Protein AF-A0A497LZ55-F1 (afdb_monomer)

Sequence (153 aa):
MLVTVLPSTNFLDWGFIGFVTLRYYQAMKRSTIDSMQEEDFQRGGSSLKRIKRCDSEDFERLKDLQRSFVSEGLQDPLIKGLTSFLTDCGFSRQDIAYIIAPLIEYEDEKIPLLPLSSIKRRIMKRNMKKREEVLRKVIDRATSLRGGINESS

Solvent-accessible surface area (backbone atoms only — not comparable to full-atom values): 9128 Å² total; per-residue (Å²): 132,88,78,80,78,57,78,64,56,59,56,52,48,52,51,48,50,49,52,54,52,52,49,50,52,48,46,51,51,51,53,52,52,56,68,70,54,71,84,72,75,94,78,86,80,95,73,85,72,71,73,60,78,80,45,75,64,60,54,52,52,49,52,51,30,51,50,40,24,39,78,74,60,46,51,67,65,31,53,53,48,51,52,51,52,44,48,60,59,67,53,52,75,66,57,49,51,63,27,47,39,52,61,72,75,56,78,74,78,81,78,65,96,83,56,56,70,68,55,48,52,50,50,52,54,50,38,32,54,50,43,52,50,33,53,48,51,25,52,50,46,58,53,53,69,54,64,73,71,75,79,79,125

Secondary structure (DSSP, 8-state):
------THHHHHHHHHHHHHHHHHHHHHHHHHHHHHHTTS---------------HHHHHHHHHHHHHHHHH--HHHHHHHHHHHHHHTT--HHHHHHHHHHHHT--PPPPPSS--HHHHHHHHHHHHHHHHHHHHHHHHHHHHHHHTTSS--

Structure (mmCIF, N/CA/C/O backbone):
data_AF-A0A497LZ55-F1
#
_entry.id   AF-A0A497LZ55-F1
#
loop_
_atom_site.group_PDB
_atom_site.id
_atom_site.type_symbol
_atom_site.label_atom_id
_atom_site.label_alt_id
_atom_site.label_comp_id
_atom_site.label_asym_id
_atom_site.label_entity_id
_atom_site.label_seq_id
_atom_site.pdbx_PDB_ins_code
_atom_site.Cartn_x
_atom_site.Cartn_y
_atom_site.Cartn_z
_atom_site.occupancy
_atom_site.B_iso_or_equiv
_atom_site.auth_seq_id
_atom_site.auth_comp_id
_atom_site.auth_asym_id
_atom_site.auth_atom_id
_atom_site.pdbx_PDB_model_num
ATOM 1 N N . MET A 1 1 ? -20.809 18.233 8.448 1.00 34.59 1 MET A N 1
ATOM 2 C CA . MET A 1 1 ? -20.010 17.149 9.060 1.00 34.59 1 MET A CA 1
ATOM 3 C C . MET A 1 1 ? -18.550 17.455 8.739 1.00 34.59 1 MET A C 1
ATOM 5 O O . MET A 1 1 ? -18.152 17.296 7.596 1.00 34.59 1 MET A O 1
ATOM 9 N N . LEU A 1 2 ? -17.803 18.055 9.670 1.00 34.50 2 LEU A N 1
ATOM 10 C CA . LEU A 1 2 ? -16.420 18.482 9.421 1.00 34.50 2 LEU A CA 1
ATOM 11 C C . LEU A 1 2 ? -15.510 17.253 9.469 1.00 34.50 2 LEU A C 1
ATOM 13 O O . LEU A 1 2 ? -15.253 16.709 10.541 1.00 34.50 2 LEU A O 1
ATOM 17 N N . VAL A 1 3 ? -15.063 16.793 8.300 1.00 40.47 3 VAL A N 1
ATOM 18 C CA . VAL A 1 3 ? -13.989 15.805 8.190 1.00 40.47 3 VAL A CA 1
ATOM 19 C C . VAL A 1 3 ? -12.726 16.494 8.693 1.00 40.47 3 VAL A C 1
ATOM 21 O O . VAL A 1 3 ? -12.133 17.308 7.991 1.00 40.47 3 VAL A O 1
ATOM 24 N N . THR A 1 4 ? -12.338 16.233 9.939 1.00 41.28 4 THR A N 1
ATOM 25 C CA . THR A 1 4 ? -11.032 16.651 10.449 1.00 41.28 4 THR A CA 1
ATOM 26 C C . THR A 1 4 ? -9.981 15.845 9.699 1.00 41.28 4 THR A C 1
ATOM 28 O O . THR A 1 4 ? -9.699 14.699 10.055 1.00 41.28 4 THR A O 1
ATOM 31 N N . VAL A 1 5 ? -9.462 16.420 8.620 1.00 42.84 5 VAL A N 1
ATOM 32 C CA . VAL A 1 5 ? -8.323 15.882 7.885 1.00 42.84 5 VAL A CA 1
ATOM 33 C C . VAL A 1 5 ? -7.132 15.946 8.846 1.00 42.84 5 VAL A C 1
ATOM 35 O O . VAL A 1 5 ? -6.698 17.027 9.241 1.00 42.84 5 VAL A O 1
ATOM 38 N N . LEU A 1 6 ? -6.695 14.789 9.348 1.00 42.91 6 LEU A N 1
ATOM 39 C CA . LEU A 1 6 ? -5.537 14.700 10.236 1.00 42.91 6 LEU A CA 1
ATOM 40 C C . LEU A 1 6 ? -4.294 15.203 9.480 1.00 42.91 6 LEU A C 1
ATOM 42 O O . LEU A 1 6 ? -4.114 14.839 8.324 1.00 42.91 6 LEU A O 1
ATOM 46 N N . PRO A 1 7 ? -3.391 15.967 10.118 1.00 47.88 7 PRO A N 1
ATOM 47 C CA . PRO A 1 7 ? -2.212 16.543 9.462 1.00 47.88 7 PRO A CA 1
ATOM 48 C C . PRO A 1 7 ? -1.248 15.500 8.857 1.00 47.88 7 PRO A C 1
ATOM 50 O O . PRO A 1 7 ? -0.392 15.862 8.053 1.00 47.88 7 PRO A O 1
ATOM 53 N N . SER A 1 8 ? -1.394 14.212 9.198 1.00 50.19 8 SER A N 1
ATOM 54 C CA . SER A 1 8 ? -0.619 13.103 8.627 1.00 50.19 8 SER A CA 1
ATOM 55 C C . SER A 1 8 ? -0.994 12.747 7.187 1.00 50.19 8 SER A C 1
ATOM 57 O O . SER A 1 8 ? -0.133 12.224 6.478 1.00 50.19 8 SER A O 1
ATOM 59 N N . THR A 1 9 ? -2.215 13.056 6.728 1.00 51.56 9 THR A N 1
ATOM 60 C CA . THR A 1 9 ? -2.623 12.794 5.336 1.00 51.56 9 THR A CA 1
ATOM 61 C C . THR A 1 9 ? -1.793 13.624 4.369 1.00 51.56 9 THR A C 1
ATOM 63 O O . THR A 1 9 ? -1.324 13.097 3.373 1.00 51.56 9 THR A O 1
ATOM 66 N N . ASN A 1 10 ? -1.495 14.880 4.720 1.00 54.94 10 ASN A N 1
ATOM 67 C CA . ASN A 1 10 ? -0.692 15.759 3.875 1.00 54.94 10 ASN A CA 1
ATOM 68 C C . ASN A 1 10 ? 0.717 15.189 3.654 1.00 54.94 10 ASN A C 1
ATOM 70 O O . ASN A 1 10 ? 1.205 15.184 2.534 1.00 54.94 10 ASN A O 1
ATOM 74 N N . PHE A 1 11 ? 1.381 14.673 4.693 1.00 52.28 11 PHE A N 1
ATOM 75 C CA . PHE A 1 11 ? 2.763 14.190 4.563 1.00 52.28 11 PHE A CA 1
ATOM 76 C C . PHE A 1 11 ? 2.866 12.879 3.769 1.00 52.28 11 PHE A C 1
ATOM 78 O O . PHE A 1 11 ? 3.798 12.699 2.987 1.00 52.28 11 PHE A O 1
ATOM 85 N N . LEU A 1 12 ? 1.902 11.970 3.954 1.00 55.56 12 LEU A N 1
ATOM 86 C CA . LEU A 1 12 ? 1.801 10.744 3.158 1.00 55.56 12 LEU A CA 1
ATOM 87 C C . LEU A 1 12 ? 1.415 11.039 1.711 1.00 55.56 12 LEU A C 1
ATOM 89 O O . LEU A 1 12 ? 2.007 10.446 0.815 1.00 55.56 12 LEU A O 1
ATOM 93 N N . ASP A 1 13 ? 0.505 11.985 1.486 1.00 56.72 13 ASP A N 1
ATOM 94 C CA . ASP A 1 13 ? 0.143 12.431 0.144 1.00 56.72 13 ASP A CA 1
ATOM 95 C C . ASP A 1 13 ? 1.356 13.028 -0.563 1.00 56.72 13 ASP A C 1
ATOM 97 O O . ASP A 1 13 ? 1.679 12.584 -1.65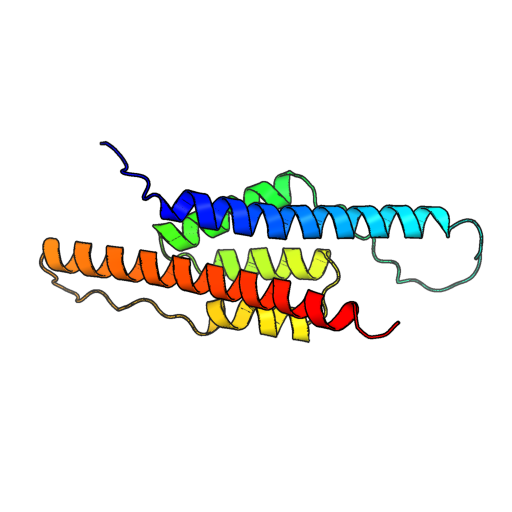4 1.00 56.72 13 ASP A O 1
ATOM 101 N N . TRP A 1 14 ? 2.112 13.941 0.054 1.00 52.03 14 TRP A N 1
ATOM 102 C CA . TRP A 1 14 ? 3.302 14.518 -0.585 1.00 52.03 14 TRP A CA 1
ATOM 103 C C . TRP A 1 14 ? 4.422 13.495 -0.817 1.00 52.03 14 TRP A C 1
ATOM 105 O O . TRP A 1 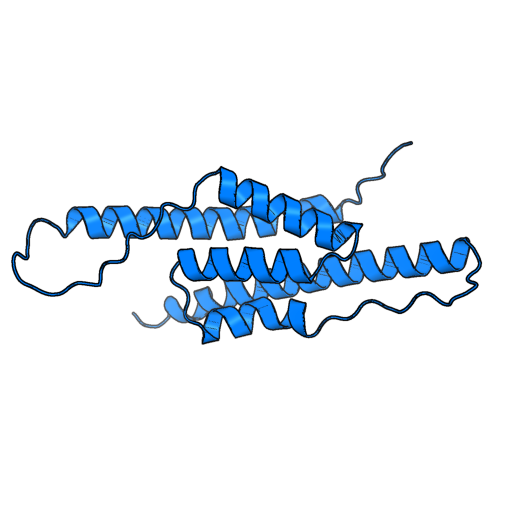14 ? 5.074 13.540 -1.859 1.00 52.03 14 TRP A O 1
ATOM 115 N N . GLY A 1 15 ? 4.638 12.554 0.108 1.00 63.03 15 GLY A N 1
ATOM 116 C CA . GLY A 1 15 ? 5.630 11.486 -0.057 1.00 63.03 15 GLY A CA 1
ATOM 117 C C . GLY A 1 15 ? 5.258 10.503 -1.168 1.00 63.03 15 GLY A C 1
ATOM 118 O O . GLY A 1 15 ? 6.100 10.145 -1.992 1.00 63.03 15 GLY A O 1
ATOM 119 N N . PHE A 1 16 ? 3.985 10.114 -1.237 1.00 65.81 16 PHE A N 1
ATOM 120 C CA . PHE A 1 16 ? 3.472 9.244 -2.288 1.00 65.81 16 PHE A CA 1
ATOM 121 C C . PHE A 1 16 ? 3.435 9.960 -3.639 1.00 65.81 16 PHE A C 1
ATOM 123 O O . PHE A 1 16 ? 3.956 9.438 -4.618 1.00 65.81 16 PHE A O 1
ATOM 130 N N . ILE A 1 17 ? 2.918 11.190 -3.686 1.00 66.44 17 ILE A N 1
ATOM 131 C CA . ILE A 1 17 ? 2.939 12.049 -4.874 1.00 66.44 17 ILE A CA 1
ATOM 132 C C . ILE A 1 17 ? 4.375 12.219 -5.359 1.00 66.44 17 ILE A C 1
ATOM 134 O O . ILE A 1 17 ? 4.625 12.037 -6.544 1.00 66.44 17 ILE A O 1
ATOM 138 N N . GLY A 1 18 ? 5.330 12.501 -4.471 1.00 68.06 18 GLY A N 1
ATOM 139 C CA . GLY A 1 18 ? 6.744 12.613 -4.824 1.00 68.06 18 GLY A CA 1
ATOM 140 C C . GLY A 1 18 ? 7.298 11.312 -5.402 1.00 68.06 18 GLY A C 1
ATOM 141 O O . GLY A 1 18 ? 7.935 11.333 -6.453 1.00 68.06 18 GLY A O 1
ATOM 142 N N . PHE A 1 19 ? 7.006 10.173 -4.770 1.00 69.00 19 PHE A N 1
ATOM 143 C CA . PHE A 1 19 ? 7.423 8.859 -5.256 1.00 69.00 19 PHE A CA 1
ATOM 144 C C . PHE A 1 19 ? 6.850 8.548 -6.646 1.00 69.00 19 PHE A C 1
ATOM 146 O O . PHE A 1 19 ? 7.600 8.228 -7.571 1.00 69.00 19 PHE A O 1
ATOM 153 N N . VAL A 1 20 ? 5.534 8.672 -6.811 1.00 66.94 20 VAL A N 1
ATOM 154 C CA . VAL A 1 20 ? 4.847 8.327 -8.057 1.00 66.94 20 VAL A CA 1
ATOM 155 C C . VAL A 1 20 ? 5.213 9.327 -9.164 1.00 66.94 20 VAL A C 1
ATOM 157 O O . VAL A 1 20 ? 5.513 8.904 -10.276 1.00 66.94 20 VAL A O 1
ATOM 160 N N . THR A 1 21 ? 5.324 10.627 -8.864 1.00 64.81 21 THR A N 1
ATOM 161 C CA . THR A 1 21 ? 5.759 11.660 -9.830 1.00 64.81 21 THR A CA 1
ATOM 162 C C . THR A 1 21 ? 7.213 11.452 -10.257 1.00 64.81 21 THR A C 1
ATOM 164 O O . THR A 1 21 ? 7.548 11.593 -11.431 1.00 64.81 21 THR A O 1
ATOM 167 N N . LEU A 1 22 ? 8.099 11.064 -9.335 1.00 68.06 22 LEU A N 1
ATOM 168 C CA . LEU A 1 22 ? 9.492 10.753 -9.660 1.00 68.06 22 LEU A CA 1
ATOM 169 C C . LEU A 1 22 ? 9.595 9.509 -10.549 1.00 68.06 22 LEU A C 1
ATOM 171 O O . LEU A 1 22 ? 10.388 9.491 -11.493 1.00 68.06 22 LEU A O 1
ATOM 175 N N . ARG A 1 23 ? 8.796 8.471 -10.273 1.00 67.06 23 ARG A N 1
ATOM 176 C CA . ARG A 1 23 ? 8.737 7.265 -11.111 1.00 67.06 23 ARG A CA 1
ATOM 177 C C . ARG A 1 23 ? 8.157 7.548 -12.489 1.00 67.06 23 ARG A C 1
ATOM 179 O O . ARG A 1 23 ? 8.745 7.113 -13.475 1.00 67.06 23 ARG A O 1
ATOM 186 N N . TYR A 1 24 ? 7.114 8.364 -12.555 1.00 62.47 24 TYR A N 1
ATOM 187 C CA . TYR A 1 24 ? 6.570 8.896 -13.799 1.00 62.47 24 TYR A CA 1
ATOM 188 C C . TYR A 1 24 ? 7.644 9.635 -14.612 1.00 62.47 24 TYR A C 1
ATOM 190 O O . TYR A 1 24 ? 7.868 9.322 -15.781 1.00 62.47 24 TYR A O 1
ATOM 198 N N . TYR A 1 25 ? 8.384 10.555 -13.984 1.00 59.97 25 TYR A N 1
ATOM 199 C CA . TYR A 1 25 ? 9.437 11.323 -14.654 1.00 59.97 25 TYR A CA 1
ATOM 200 C C . TYR A 1 25 ? 10.580 10.431 -15.165 1.00 59.97 25 TYR A C 1
ATOM 202 O O . TYR A 1 25 ? 11.128 10.680 -16.235 1.00 59.97 25 TYR A O 1
ATOM 210 N N . GLN A 1 26 ? 10.929 9.359 -14.446 1.00 62.53 26 GLN A N 1
ATOM 211 C CA . GLN A 1 26 ? 11.934 8.387 -14.894 1.00 62.53 26 GLN A CA 1
ATOM 212 C C . GLN A 1 26 ? 11.443 7.504 -16.044 1.00 62.53 26 GLN A C 1
ATOM 214 O O . GLN A 1 26 ? 12.204 7.281 -16.984 1.00 62.53 26 GLN A O 1
ATOM 219 N N . ALA A 1 27 ? 10.198 7.024 -15.989 1.00 58.34 27 ALA A N 1
ATOM 220 C CA . ALA A 1 27 ? 9.586 6.280 -17.088 1.00 58.34 27 ALA A CA 1
ATOM 221 C C . ALA A 1 27 ? 9.545 7.142 -18.360 1.00 58.34 27 ALA A C 1
ATOM 223 O O . ALA A 1 27 ? 9.918 6.689 -19.441 1.00 58.34 27 ALA A O 1
ATOM 224 N N . MET A 1 28 ? 9.206 8.425 -18.206 1.00 54.62 28 MET A N 1
ATOM 225 C CA . MET A 1 28 ? 9.206 9.389 -19.299 1.00 54.62 28 MET A CA 1
ATOM 226 C C . MET A 1 28 ? 10.626 9.688 -19.809 1.00 54.62 28 MET A C 1
ATOM 228 O O . MET A 1 28 ? 10.858 9.607 -21.011 1.00 54.62 28 MET A O 1
ATOM 232 N N . LYS A 1 29 ? 11.607 9.940 -18.930 1.00 54.94 29 LYS A N 1
ATOM 233 C CA . LYS A 1 29 ? 13.001 10.207 -19.332 1.00 54.94 29 LYS A CA 1
ATOM 234 C C . LYS A 1 29 ? 13.649 9.009 -20.038 1.00 54.94 29 LYS A C 1
ATOM 236 O O . LYS A 1 29 ? 14.358 9.215 -21.015 1.00 54.94 29 LYS A O 1
ATOM 241 N N . ARG A 1 30 ? 13.386 7.772 -19.591 1.00 49.75 30 ARG A N 1
ATOM 242 C CA . ARG A 1 30 ? 13.834 6.551 -20.289 1.00 49.75 30 ARG A CA 1
ATOM 243 C C . ARG A 1 30 ? 13.194 6.424 -21.671 1.00 49.75 30 ARG A C 1
ATOM 245 O O . ARG A 1 30 ? 13.912 6.157 -22.621 1.00 49.75 30 ARG A O 1
ATOM 252 N N . SER A 1 31 ? 11.901 6.739 -21.807 1.00 45.62 31 SER A N 1
ATOM 253 C CA . SER A 1 31 ? 11.237 6.742 -23.120 1.00 45.62 31 SER A CA 1
ATOM 254 C C . SER A 1 31 ? 11.823 7.767 -24.101 1.00 45.62 31 SER A C 1
ATOM 256 O O . SER A 1 31 ? 11.902 7.491 -25.292 1.00 45.62 31 SER A O 1
ATOM 258 N N . THR A 1 32 ? 12.277 8.929 -23.612 1.00 43.62 32 THR A N 1
ATOM 259 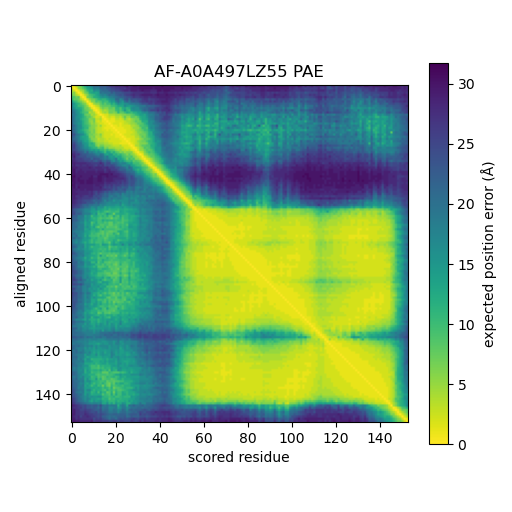C CA . THR A 1 32 ? 12.908 9.954 -24.457 1.00 43.62 32 THR A CA 1
ATOM 260 C C . THR A 1 32 ? 14.337 9.573 -24.855 1.00 43.62 32 THR A C 1
ATOM 262 O O . THR A 1 32 ? 14.747 9.840 -25.981 1.00 43.62 32 THR A O 1
ATOM 265 N N . ILE A 1 33 ? 15.094 8.941 -23.951 1.00 46.03 33 ILE A N 1
ATOM 266 C CA . ILE A 1 33 ? 16.462 8.476 -24.228 1.00 46.03 33 ILE A CA 1
ATOM 267 C C . ILE A 1 33 ? 16.450 7.320 -25.237 1.00 46.03 33 ILE A C 1
ATOM 269 O O . ILE A 1 33 ? 17.237 7.355 -26.178 1.00 46.03 33 ILE A O 1
ATOM 273 N N . ASP A 1 34 ? 15.515 6.373 -25.115 1.00 44.75 34 ASP A N 1
ATOM 274 C CA . ASP A 1 34 ? 15.356 5.293 -26.101 1.00 44.75 34 ASP A CA 1
ATOM 275 C C . ASP A 1 34 ? 14.943 5.847 -27.478 1.00 44.75 34 ASP A C 1
ATOM 277 O O . ASP A 1 34 ? 15.495 5.434 -28.493 1.00 44.75 34 ASP A O 1
ATOM 281 N N . SER A 1 35 ? 14.081 6.875 -27.528 1.00 43.94 35 SER A N 1
ATOM 282 C CA . SER A 1 35 ? 13.702 7.530 -28.796 1.00 43.94 35 SER A CA 1
ATOM 283 C C . SER A 1 35 ? 14.819 8.353 -29.456 1.00 43.94 35 SER A C 1
ATOM 285 O O . SER A 1 35 ? 14.679 8.750 -30.608 1.00 43.94 35 SER A O 1
ATOM 287 N N . MET A 1 36 ? 15.916 8.634 -28.741 1.00 39.38 36 MET A N 1
ATOM 288 C CA . MET A 1 36 ? 17.108 9.293 -29.296 1.00 39.38 36 MET A CA 1
ATOM 289 C C . MET A 1 36 ? 18.199 8.297 -29.719 1.00 39.38 36 MET A C 1
ATOM 291 O O . MET A 1 36 ? 19.111 8.690 -30.440 1.00 39.38 36 MET A O 1
ATOM 295 N N . GLN A 1 37 ? 18.118 7.027 -29.307 1.00 40.59 37 GLN A N 1
ATOM 296 C CA . GLN A 1 37 ? 19.010 5.959 -29.783 1.00 40.59 37 GLN A CA 1
ATOM 297 C C . GLN A 1 37 ? 18.481 5.229 -31.030 1.00 40.59 37 GLN A C 1
ATOM 299 O O . GLN A 1 37 ? 19.193 4.417 -31.612 1.00 40.59 37 GLN A O 1
ATOM 304 N N . GLU A 1 38 ? 17.267 5.544 -31.482 1.00 42.03 38 GLU A N 1
ATOM 305 C CA . GLU A 1 38 ? 16.589 4.884 -32.605 1.00 42.03 38 GLU A CA 1
ATOM 306 C C . GLU A 1 38 ? 16.974 5.423 -34.004 1.00 42.03 38 GLU A C 1
ATOM 308 O O . GLU A 1 38 ? 16.178 5.344 -34.937 1.00 42.03 38 GLU A O 1
ATOM 313 N N . GLU A 1 39 ? 18.204 5.926 -34.189 1.00 44.59 39 GLU A N 1
ATOM 314 C CA . GLU A 1 39 ? 18.797 6.072 -35.536 1.00 44.59 39 GLU A CA 1
ATOM 315 C C . GLU A 1 39 ? 19.760 4.932 -35.910 1.00 44.59 39 GLU A C 1
ATOM 317 O O . GLU A 1 39 ? 20.013 4.721 -37.094 1.00 44.59 39 GLU A O 1
ATOM 322 N N . ASP A 1 40 ? 20.187 4.098 -34.959 1.00 39.72 40 ASP A N 1
ATOM 323 C CA . ASP A 1 40 ? 21.034 2.938 -35.237 1.00 39.72 40 ASP A CA 1
ATOM 324 C C . ASP A 1 40 ? 20.350 1.658 -34.752 1.00 39.72 40 ASP A C 1
ATOM 326 O O . ASP A 1 40 ? 20.406 1.329 -33.574 1.00 39.72 40 ASP A O 1
ATOM 330 N N . PHE A 1 41 ? 19.678 0.956 -35.669 1.00 38.38 41 PHE A N 1
ATOM 331 C CA . PHE A 1 41 ? 19.627 -0.512 -35.820 1.00 38.38 41 PHE A CA 1
ATOM 332 C C . PHE A 1 41 ? 18.340 -0.938 -36.546 1.00 38.38 41 PHE A C 1
ATOM 334 O O . PHE A 1 41 ? 17.350 -1.387 -35.966 1.00 38.38 41 PHE A O 1
ATOM 341 N N . GLN A 1 42 ? 18.395 -0.931 -37.880 1.00 47.47 42 GLN A N 1
ATOM 342 C CA . GLN A 1 42 ? 17.691 -1.972 -38.620 1.00 47.47 42 GLN A CA 1
ATOM 343 C C . GLN A 1 42 ? 18.319 -3.318 -38.242 1.00 47.47 42 GLN A C 1
ATOM 345 O O . GLN A 1 42 ? 19.512 -3.501 -38.480 1.00 47.47 42 GLN A O 1
ATOM 350 N N . ARG A 1 43 ? 17.512 -4.247 -37.699 1.00 40.62 43 ARG A N 1
ATOM 351 C CA . ARG A 1 43 ? 17.468 -5.696 -38.019 1.00 40.62 43 ARG A CA 1
ATOM 352 C C . ARG A 1 43 ? 17.054 -6.541 -36.806 1.00 40.62 43 ARG A C 1
ATOM 354 O O . ARG A 1 43 ? 17.880 -6.935 -35.998 1.00 40.62 43 ARG A O 1
ATOM 361 N N . GLY A 1 44 ? 15.784 -6.949 -36.813 1.00 34.06 44 GLY A N 1
ATOM 362 C CA . GLY A 1 44 ? 15.336 -8.224 -36.246 1.00 34.06 44 GLY A CA 1
ATOM 363 C C . GLY A 1 44 ? 14.941 -8.229 -34.767 1.00 34.06 44 GLY A C 1
ATOM 364 O O . GLY A 1 44 ? 15.716 -7.872 -33.894 1.00 34.06 44 GLY A O 1
ATOM 365 N N . GLY A 1 45 ? 13.753 -8.776 -34.496 1.00 32.44 45 GLY A N 1
ATOM 366 C CA . GLY A 1 45 ? 13.433 -9.363 -33.193 1.00 32.44 45 GLY A CA 1
ATOM 367 C C . GLY A 1 45 ? 12.530 -8.517 -32.302 1.00 32.44 45 GLY A C 1
ATOM 368 O O . GLY A 1 45 ? 12.974 -7.778 -31.437 1.00 32.44 45 GLY A O 1
ATOM 369 N N . SER A 1 46 ? 11.229 -8.711 -32.482 1.00 51.06 46 SER A N 1
ATOM 370 C CA . SER A 1 46 ? 10.159 -8.461 -31.514 1.00 51.06 46 SER A CA 1
ATOM 371 C C . SER A 1 46 ? 10.577 -8.583 -30.035 1.00 51.06 46 SER A C 1
ATOM 373 O O . SER A 1 46 ? 10.736 -9.706 -29.569 1.00 51.06 46 SER A O 1
ATOM 375 N N . SER A 1 47 ? 10.674 -7.471 -29.289 1.00 41.06 47 SER A N 1
ATOM 376 C CA . SER A 1 47 ? 10.214 -7.369 -27.881 1.00 41.06 47 SER A CA 1
ATOM 377 C C . SER A 1 47 ? 10.387 -5.978 -27.230 1.00 41.06 47 SER A C 1
ATOM 379 O O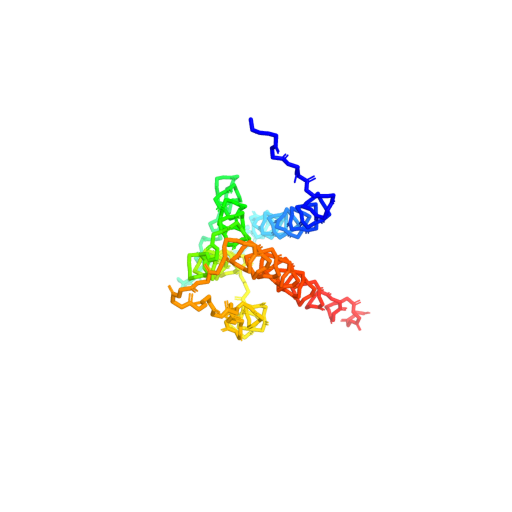 . SER A 1 47 ? 10.383 -5.881 -26.001 1.00 41.06 47 SER A O 1
ATOM 381 N N . LEU A 1 48 ? 10.474 -4.875 -27.979 1.00 41.09 48 LEU A N 1
ATOM 382 C CA . LEU A 1 48 ? 10.297 -3.543 -27.384 1.00 41.09 48 LEU A CA 1
ATOM 383 C C . LEU A 1 48 ? 8.798 -3.283 -27.214 1.00 41.09 48 LEU A C 1
ATOM 385 O O . LEU A 1 48 ? 8.147 -2.580 -27.986 1.00 41.09 48 LEU A O 1
ATOM 389 N N . LYS A 1 49 ? 8.214 -3.942 -26.206 1.00 42.56 49 LYS A N 1
ATOM 390 C CA . LYS A 1 49 ? 6.913 -3.557 -25.664 1.00 42.56 49 LYS A CA 1
ATOM 391 C C . LYS A 1 49 ? 7.034 -2.092 -25.272 1.00 42.56 49 LYS A C 1
ATOM 393 O O . LYS A 1 49 ? 7.639 -1.792 -24.250 1.00 42.56 49 LYS A O 1
ATOM 398 N N . ARG A 1 50 ? 6.464 -1.226 -26.118 1.00 42.19 50 ARG A N 1
ATOM 399 C CA . ARG A 1 50 ? 5.929 0.103 -25.803 1.00 42.19 50 ARG A CA 1
ATOM 400 C C . ARG A 1 50 ? 5.919 0.299 -24.289 1.00 42.19 50 ARG A C 1
ATOM 402 O O . ARG A 1 50 ? 5.033 -0.240 -23.624 1.00 42.19 50 ARG A O 1
ATOM 409 N N . ILE A 1 51 ? 6.896 1.037 -23.764 1.00 46.41 51 ILE A N 1
ATOM 410 C CA . ILE A 1 51 ? 6.773 1.654 -22.447 1.00 46.41 51 ILE A CA 1
ATOM 411 C C . ILE A 1 51 ? 5.533 2.527 -22.592 1.00 46.41 51 ILE A C 1
ATOM 413 O O . ILE A 1 51 ? 5.556 3.569 -23.250 1.00 46.41 51 ILE A O 1
ATOM 417 N N . LYS A 1 52 ? 4.391 2.007 -22.140 1.00 49.34 52 LYS A N 1
ATOM 418 C CA . LYS A 1 52 ? 3.130 2.726 -22.200 1.00 49.34 52 LYS A CA 1
ATOM 419 C C . LYS A 1 52 ? 3.388 3.944 -21.327 1.00 49.34 52 LYS A C 1
ATOM 421 O O . LYS A 1 52 ? 3.721 3.769 -20.157 1.00 49.34 52 LYS A O 1
ATOM 426 N N . ARG A 1 53 ? 3.356 5.149 -21.910 1.00 49.03 53 ARG A N 1
ATOM 427 C CA . ARG A 1 53 ? 3.381 6.388 -21.127 1.00 49.03 53 ARG A CA 1
ATOM 428 C C . ARG A 1 53 ? 2.350 6.192 -20.027 1.00 49.03 53 ARG A C 1
ATOM 430 O O . ARG A 1 53 ? 1.169 6.064 -20.331 1.00 49.03 53 ARG A O 1
ATOM 437 N N . CYS A 1 54 ? 2.825 6.060 -18.795 1.00 54.22 54 CYS A N 1
ATOM 438 C CA . CYS A 1 54 ? 1.964 6.178 -17.639 1.00 54.22 54 CYS A CA 1
ATOM 439 C C . CYS A 1 54 ? 1.378 7.578 -17.771 1.00 54.22 54 CYS A C 1
ATOM 441 O O . CYS A 1 54 ? 2.158 8.508 -17.967 1.00 54.22 54 CYS A O 1
ATOM 443 N N . ASP A 1 55 ? 0.060 7.708 -17.839 1.00 61.12 55 ASP A N 1
ATOM 444 C CA . ASP A 1 55 ? -0.583 9.001 -18.074 1.00 61.12 55 ASP A CA 1
ATOM 445 C C . ASP A 1 55 ? -1.009 9.624 -16.741 1.00 61.12 55 ASP A C 1
ATOM 447 O O . ASP A 1 55 ? -1.011 8.958 -15.699 1.00 61.12 55 ASP A O 1
ATOM 451 N N . SER A 1 56 ? -1.391 10.902 -16.746 1.00 64.38 56 SER A N 1
ATOM 452 C CA . SER A 1 56 ? -1.899 11.561 -15.533 1.00 64.38 56 SER A CA 1
ATOM 453 C C . SER A 1 56 ? -3.104 10.828 -14.928 1.00 64.38 56 SER A C 1
ATOM 455 O O . SER A 1 56 ? -3.291 10.840 -13.716 1.00 64.38 56 SER A O 1
ATOM 457 N N . GLU A 1 57 ? -3.903 10.144 -15.748 1.00 74.00 57 GLU A N 1
ATOM 458 C CA . GLU A 1 57 ? -5.062 9.366 -15.294 1.00 74.00 57 GLU A CA 1
ATOM 459 C C . GLU A 1 57 ? -4.672 8.137 -14.459 1.00 74.00 57 GLU A C 1
ATOM 461 O O . GLU A 1 57 ? -5.311 7.853 -13.444 1.00 74.00 57 GLU A O 1
ATOM 466 N N . ASP A 1 58 ? -3.600 7.431 -14.833 1.00 72.31 58 ASP A N 1
ATOM 467 C CA . ASP A 1 58 ? -3.105 6.273 -14.077 1.00 72.31 58 ASP A CA 1
ATOM 468 C C . ASP A 1 58 ? -2.596 6.704 -12.692 1.00 72.31 58 ASP A C 1
ATOM 470 O O . ASP A 1 58 ? -2.789 6.004 -11.693 1.00 72.31 58 ASP A O 1
ATOM 474 N N . PHE A 1 59 ? -1.999 7.897 -12.626 1.00 70.19 59 PHE A N 1
ATOM 475 C CA . PHE A 1 59 ? -1.556 8.532 -11.389 1.00 70.19 59 PHE A CA 1
ATOM 476 C C . PHE A 1 59 ? -2.729 8.901 -10.472 1.00 70.19 59 PHE A C 1
ATOM 478 O O . PHE A 1 59 ? -2.729 8.542 -9.292 1.00 70.19 59 PHE A O 1
ATOM 485 N N . GLU A 1 60 ? -3.738 9.599 -11.003 1.00 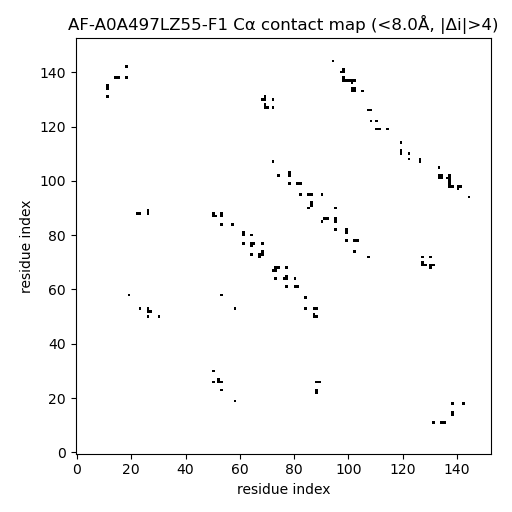78.44 60 GLU A N 1
ATOM 486 C CA . GLU A 1 60 ? -4.944 9.963 -10.248 1.00 78.44 60 GLU A CA 1
ATOM 487 C C . GLU A 1 60 ? -5.653 8.718 -9.712 1.00 78.44 60 GLU A C 1
ATOM 489 O O . GLU A 1 60 ? -5.953 8.628 -8.520 1.00 78.44 60 GLU A O 1
ATOM 494 N N . ARG A 1 61 ? -5.794 7.691 -10.555 1.00 85.12 61 ARG A N 1
ATOM 495 C CA . ARG A 1 61 ? -6.382 6.414 -10.155 1.00 85.12 61 ARG A CA 1
ATOM 496 C C . ARG A 1 61 ? -5.619 5.756 -9.009 1.00 85.12 61 ARG A C 1
ATOM 498 O O . ARG A 1 61 ? -6.233 5.195 -8.102 1.00 85.12 61 ARG A O 1
ATOM 505 N N . LEU A 1 62 ? -4.289 5.800 -9.029 1.00 86.19 62 LEU A N 1
ATOM 506 C CA . LEU A 1 62 ? -3.480 5.210 -7.968 1.00 86.19 62 LEU A CA 1
ATOM 507 C C . LEU A 1 62 ? -3.641 5.964 -6.635 1.00 86.19 62 LEU A C 1
ATOM 509 O O . LEU A 1 62 ? -3.716 5.323 -5.584 1.00 86.19 62 LEU A O 1
ATOM 513 N N . LYS A 1 63 ? -3.773 7.297 -6.667 1.00 82.69 63 LYS A N 1
ATOM 514 C CA . LYS A 1 63 ? -4.099 8.097 -5.472 1.00 82.69 63 LYS A CA 1
ATOM 515 C C . LYS A 1 63 ? -5.479 7.759 -4.913 1.00 82.69 63 LYS A C 1
ATOM 517 O O . LYS A 1 63 ? -5.630 7.631 -3.699 1.00 82.69 63 LYS A O 1
ATOM 522 N N . ASP A 1 64 ? -6.475 7.562 -5.770 1.00 89.19 64 ASP A N 1
ATOM 523 C CA . ASP A 1 64 ? -7.817 7.176 -5.322 1.00 89.19 64 ASP A CA 1
ATOM 524 C C . ASP A 1 64 ? -7.818 5.800 -4.647 1.00 89.19 64 ASP A C 1
ATOM 526 O O . ASP A 1 64 ? -8.458 5.606 -3.608 1.00 89.19 64 ASP A O 1
ATOM 530 N N . LEU A 1 65 ? -7.042 4.851 -5.179 1.00 91.56 65 LEU A N 1
ATOM 531 C CA . LEU A 1 65 ? -6.849 3.537 -4.562 1.00 91.56 65 LEU A CA 1
ATOM 532 C C . LEU A 1 65 ? -6.137 3.639 -3.208 1.00 91.56 65 LEU A C 1
ATOM 534 O O . LEU A 1 65 ? -6.546 2.978 -2.253 1.00 91.56 65 LEU A O 1
ATOM 538 N N . GLN A 1 66 ? -5.115 4.491 -3.093 1.00 89.81 66 GLN A N 1
ATOM 539 C CA . GLN A 1 66 ? -4.446 4.771 -1.819 1.00 89.81 66 GLN A CA 1
ATOM 540 C C . GLN A 1 66 ? -5.440 5.331 -0.797 1.00 89.81 66 GLN A C 1
ATOM 542 O O . GLN A 1 66 ? -5.501 4.859 0.341 1.00 89.81 66 GLN A O 1
ATOM 547 N N . ARG A 1 67 ? -6.243 6.319 -1.204 1.00 88.38 67 ARG A N 1
ATOM 548 C CA . ARG A 1 67 ? -7.243 6.948 -0.341 1.00 88.38 67 ARG A CA 1
ATOM 549 C C . ARG A 1 67 ? -8.257 5.925 0.156 1.00 88.38 67 ARG A C 1
ATOM 551 O O . ARG A 1 67 ? -8.497 5.863 1.358 1.00 88.38 67 ARG A O 1
ATOM 558 N N . SER A 1 68 ? -8.763 5.096 -0.754 1.00 91.69 68 SER A N 1
ATOM 559 C CA . SER A 1 68 ? -9.721 4.022 -0.475 1.00 91.69 68 SER A CA 1
ATOM 560 C C . SER A 1 68 ? -9.145 2.963 0.468 1.00 91.69 68 SER A C 1
ATOM 562 O O . SER A 1 68 ? -9.822 2.486 1.377 1.00 91.69 68 SER A O 1
ATOM 564 N N . PHE A 1 69 ? -7.866 2.614 0.319 1.00 93.62 69 PHE A N 1
ATOM 565 C CA . PHE A 1 69 ? -7.195 1.734 1.271 1.00 93.62 69 PHE A CA 1
ATOM 566 C C . PHE A 1 69 ? -7.156 2.357 2.669 1.00 93.62 69 PHE A C 1
ATOM 568 O O . PHE A 1 69 ? -7.568 1.722 3.637 1.00 93.62 69 PHE A O 1
ATOM 575 N N . VAL A 1 70 ? -6.729 3.615 2.796 1.00 91.12 70 VAL A N 1
ATOM 576 C CA . VAL A 1 70 ? -6.640 4.277 4.106 1.00 91.12 70 VAL A CA 1
ATOM 577 C C . VAL A 1 70 ? -8.017 4.403 4.760 1.00 91.12 70 VAL A C 1
ATOM 579 O O . VAL A 1 70 ? -8.177 3.992 5.913 1.00 91.12 70 VAL A O 1
ATOM 582 N N . SER A 1 71 ? -9.017 4.917 4.038 1.00 87.81 71 SER A N 1
ATOM 583 C CA . SER A 1 71 ? -10.360 5.167 4.576 1.00 87.81 71 SER A CA 1
ATOM 584 C C . SER A 1 71 ? -11.139 3.881 4.844 1.00 87.81 71 SER A C 1
ATOM 586 O O . SER A 1 71 ? -11.711 3.713 5.923 1.00 87.81 71 SER A O 1
ATOM 588 N N . GLU A 1 72 ? -11.148 2.958 3.887 1.00 88.00 72 GLU A N 1
ATOM 589 C CA . GLU A 1 72 ? -12.096 1.840 3.846 1.00 88.00 72 GLU A CA 1
ATOM 590 C C . GLU A 1 72 ? -11.426 0.482 4.056 1.00 88.00 72 GLU A C 1
ATOM 592 O O . GLU A 1 72 ? -12.079 -0.451 4.512 1.00 88.00 72 GLU A O 1
ATOM 597 N N . GLY A 1 73 ? -10.112 0.378 3.854 1.00 90.31 73 GLY A N 1
ATOM 598 C CA . GLY A 1 73 ? -9.372 -0.881 3.995 1.00 90.31 73 GLY A CA 1
ATOM 599 C C . GLY A 1 73 ? -9.369 -1.715 2.725 1.00 90.31 73 GLY A C 1
ATOM 600 O O . GLY A 1 73 ? -9.111 -2.911 2.777 1.00 90.31 73 GLY A O 1
ATOM 601 N N . LEU A 1 74 ? -9.661 -1.094 1.580 1.00 92.19 74 LEU A N 1
ATOM 602 C CA . LEU A 1 74 ? -9.670 -1.752 0.277 1.00 92.19 74 LEU A CA 1
ATOM 603 C C . LEU A 1 74 ? -8.236 -2.039 -0.197 1.00 92.19 74 LEU A C 1
ATOM 605 O O . LEU A 1 74 ? -7.639 -1.277 -0.954 1.00 92.19 74 LEU A O 1
ATOM 609 N N . GLN A 1 75 ? -7.683 -3.149 0.283 1.00 93.19 75 GLN A N 1
ATOM 610 C CA . GLN A 1 75 ? -6.290 -3.558 0.091 1.00 93.19 75 GLN A CA 1
ATOM 611 C C . GLN A 1 75 ? -6.033 -4.184 -1.285 1.00 93.19 75 GLN A C 1
ATOM 613 O O . GLN A 1 75 ? -5.125 -3.745 -1.991 1.00 93.19 75 GLN A O 1
ATOM 618 N N . ASP A 1 76 ? -6.856 -5.145 -1.713 1.00 94.25 76 ASP A N 1
ATOM 619 C CA . ASP A 1 76 ? -6.661 -5.843 -2.994 1.00 94.25 76 ASP A CA 1
ATOM 620 C C . ASP A 1 76 ? -6.664 -4.904 -4.210 1.00 94.25 76 ASP A C 1
ATOM 622 O O . ASP A 1 76 ? -5.786 -5.041 -5.073 1.00 94.25 76 ASP A O 1
ATOM 626 N N . PRO A 1 77 ? -7.583 -3.916 -4.310 1.00 94.69 77 PRO A N 1
ATOM 627 C CA . PRO A 1 77 ? -7.564 -2.966 -5.417 1.00 94.69 77 PRO A CA 1
ATOM 628 C C . PRO A 1 77 ? -6.265 -2.158 -5.468 1.00 94.69 77 PRO A C 1
ATOM 630 O O . PRO A 1 77 ? -5.710 -1.966 -6.551 1.00 94.69 77 PRO A O 1
ATOM 633 N N . LEU A 1 78 ? -5.753 -1.733 -4.308 1.00 93.50 78 LEU A N 1
ATOM 634 C CA . LEU A 1 78 ? -4.491 -1.007 -4.212 1.00 93.50 78 LEU A CA 1
ATOM 635 C C . LEU A 1 78 ? -3.304 -1.888 -4.612 1.00 93.50 78 LEU A C 1
ATOM 637 O O . LEU A 1 78 ? -2.484 -1.453 -5.416 1.00 93.50 78 LEU A O 1
ATOM 641 N N . ILE A 1 79 ? -3.226 -3.126 -4.111 1.00 94.31 79 ILE A N 1
ATOM 642 C CA . ILE A 1 79 ? -2.157 -4.070 -4.472 1.00 94.31 79 ILE A CA 1
ATOM 643 C C . ILE A 1 79 ? -2.135 -4.283 -5.985 1.00 94.31 79 ILE A C 1
ATOM 645 O O . ILE A 1 79 ? -1.078 -4.181 -6.609 1.00 94.31 79 ILE A O 1
ATOM 649 N N . LYS A 1 80 ? -3.298 -4.531 -6.596 1.00 93.94 80 LYS A N 1
ATOM 650 C CA . LYS A 1 80 ? -3.412 -4.738 -8.043 1.00 93.94 80 LYS A CA 1
ATOM 651 C C . LYS A 1 80 ? -2.999 -3.495 -8.832 1.00 93.94 80 LYS A C 1
ATOM 653 O O . LYS A 1 80 ? -2.224 -3.612 -9.780 1.00 93.94 80 LYS A O 1
ATOM 658 N N . GLY A 1 81 ? -3.499 -2.321 -8.439 1.00 89.94 81 GLY A N 1
ATOM 659 C CA . GLY A 1 81 ? -3.182 -1.051 -9.094 1.00 89.94 81 GLY A CA 1
ATOM 660 C C . GLY A 1 81 ? -1.695 -0.719 -9.019 1.00 89.94 81 GLY A C 1
ATOM 661 O O . GLY A 1 81 ? -1.069 -0.450 -10.042 1.00 89.94 81 GLY A O 1
ATOM 662 N N . LEU A 1 82 ? -1.106 -0.833 -7.829 1.00 89.62 82 LEU A N 1
ATOM 663 C CA . LEU A 1 82 ? 0.310 -0.561 -7.606 1.00 89.62 82 LEU A CA 1
ATOM 664 C C . LEU A 1 82 ? 1.210 -1.573 -8.327 1.00 89.62 82 LEU A C 1
ATOM 666 O O . LEU A 1 82 ? 2.209 -1.186 -8.924 1.00 89.62 82 LEU A O 1
ATOM 670 N N . THR A 1 83 ? 0.842 -2.857 -8.332 1.00 91.50 83 THR A N 1
ATOM 671 C CA . THR A 1 83 ? 1.575 -3.902 -9.067 1.00 91.50 83 THR A CA 1
ATOM 672 C C . THR A 1 83 ? 1.592 -3.616 -10.568 1.00 91.50 83 THR A C 1
ATOM 674 O O . THR A 1 83 ? 2.651 -3.712 -11.189 1.00 91.50 83 THR A O 1
ATOM 677 N N . SER A 1 84 ? 0.446 -3.236 -11.150 1.00 89.12 84 SER A N 1
ATOM 678 C CA . SER A 1 84 ? 0.371 -2.845 -12.565 1.00 89.12 84 SER A CA 1
ATOM 679 C C . SER A 1 84 ? 1.261 -1.638 -12.834 1.00 89.12 84 SER A C 1
ATOM 681 O O . SER A 1 84 ? 2.142 -1.715 -13.680 1.00 89.12 84 SER A O 1
ATOM 683 N N . PHE A 1 85 ? 1.112 -0.577 -12.036 1.00 84.44 85 PHE A N 1
ATOM 684 C CA . PHE A 1 85 ? 1.888 0.652 -12.178 1.00 84.44 85 PHE A CA 1
ATOM 685 C C . PHE A 1 85 ? 3.404 0.403 -12.120 1.00 84.44 85 PHE A C 1
ATOM 687 O O . PHE A 1 85 ? 4.152 0.880 -12.971 1.00 84.44 85 PHE A O 1
ATOM 694 N N . LEU A 1 86 ? 3.878 -0.376 -11.144 1.00 84.19 86 LEU A N 1
ATOM 695 C CA . LEU A 1 86 ? 5.303 -0.697 -11.017 1.00 84.19 86 LEU A CA 1
ATOM 696 C C . LEU A 1 86 ? 5.800 -1.582 -12.169 1.00 84.19 86 LEU A C 1
ATOM 698 O O . LEU A 1 86 ? 6.927 -1.408 -12.631 1.00 84.19 86 LEU A O 1
ATOM 702 N N . THR A 1 87 ? 4.963 -2.497 -12.665 1.00 85.00 87 THR A N 1
ATOM 703 C CA . THR A 1 87 ? 5.280 -3.304 -13.853 1.00 85.00 87 THR A CA 1
ATOM 704 C C . THR A 1 87 ? 5.429 -2.416 -15.086 1.00 85.00 87 THR A C 1
ATOM 706 O O . THR A 1 87 ? 6.406 -2.551 -15.820 1.00 85.00 87 THR A O 1
ATOM 709 N N . ASP A 1 88 ? 4.511 -1.469 -15.276 1.00 79.75 88 ASP A N 1
ATOM 710 C CA . ASP A 1 88 ? 4.535 -0.513 -16.386 1.00 79.75 88 ASP A CA 1
ATOM 711 C C . ASP A 1 88 ? 5.743 0.440 -16.290 1.00 79.75 88 ASP A C 1
ATOM 713 O O . ASP A 1 88 ? 6.314 0.836 -17.305 1.00 79.75 88 ASP A O 1
ATOM 717 N N . CYS A 1 89 ? 6.214 0.729 -15.071 1.00 73.19 89 CYS A N 1
ATOM 718 C CA . CYS A 1 89 ? 7.466 1.453 -14.815 1.00 73.19 89 CYS A CA 1
ATOM 719 C C . CYS A 1 89 ? 8.743 0.613 -15.039 1.00 73.19 89 CYS A C 1
ATOM 721 O O . CYS A 1 89 ? 9.851 1.131 -14.869 1.00 73.19 89 CYS A O 1
ATOM 723 N N . GLY A 1 90 ? 8.618 -0.671 -15.392 1.00 77.00 90 GLY A N 1
ATOM 724 C CA . GLY A 1 90 ? 9.740 -1.551 -15.728 1.00 77.00 90 GLY A CA 1
ATOM 725 C C . GLY A 1 90 ? 10.461 -2.172 -14.530 1.00 77.00 90 GLY A C 1
ATOM 726 O O . GLY A 1 90 ? 11.623 -2.556 -14.653 1.00 77.00 90 GLY A O 1
ATOM 727 N N . PHE A 1 91 ? 9.818 -2.260 -13.364 1.00 81.19 91 PHE A N 1
ATOM 728 C CA . PHE A 1 91 ? 10.407 -2.957 -12.221 1.00 81.19 91 PHE A CA 1
ATOM 729 C C . PHE A 1 91 ? 10.411 -4.474 -12.414 1.00 81.19 91 PHE A C 1
ATOM 731 O O . PHE A 1 91 ? 9.507 -5.048 -13.028 1.00 81.19 91 PHE A O 1
ATOM 738 N N . SER A 1 92 ? 11.407 -5.141 -11.827 1.00 86.25 92 SER A N 1
ATOM 739 C CA . SER A 1 92 ? 11.446 -6.600 -11.804 1.00 86.25 92 SER A CA 1
ATOM 740 C C . SER A 1 92 ? 10.357 -7.163 -10.885 1.00 86.25 92 SER A C 1
ATOM 742 O O . SER A 1 92 ? 9.907 -6.517 -9.937 1.00 86.25 92 SER A O 1
ATOM 744 N N . ARG A 1 93 ? 9.955 -8.419 -11.112 1.00 88.06 93 ARG A N 1
ATOM 745 C CA . ARG A 1 93 ? 8.984 -9.100 -10.235 1.00 88.06 93 ARG A CA 1
ATOM 746 C C . ARG A 1 93 ? 9.453 -9.169 -8.778 1.00 88.06 93 ARG A C 1
ATOM 748 O O . ARG A 1 93 ? 8.620 -9.117 -7.880 1.00 88.06 93 ARG A O 1
ATOM 755 N N . GLN A 1 94 ? 10.761 -9.294 -8.559 1.00 89.88 94 GLN A N 1
ATOM 756 C CA . GLN A 1 94 ? 11.366 -9.372 -7.228 1.00 89.88 94 GLN A CA 1
ATOM 757 C C . GLN A 1 94 ? 11.278 -8.023 -6.507 1.00 89.88 94 GLN A C 1
ATOM 759 O O . GLN A 1 94 ? 10.845 -7.981 -5.358 1.00 89.88 94 GLN A O 1
ATOM 764 N N . ASP A 1 95 ? 11.583 -6.924 -7.203 1.00 86.50 95 ASP A N 1
ATOM 765 C CA . ASP A 1 95 ? 11.451 -5.573 -6.648 1.00 86.50 95 ASP A CA 1
ATOM 766 C C . ASP A 1 95 ? 9.998 -5.252 -6.317 1.00 86.50 95 ASP A C 1
ATOM 768 O O . ASP A 1 95 ? 9.699 -4.728 -5.246 1.00 86.50 95 ASP A O 1
ATOM 772 N N . ILE A 1 96 ? 9.078 -5.604 -7.219 1.00 89.88 96 ILE A N 1
ATOM 773 C CA . ILE A 1 96 ? 7.646 -5.405 -7.000 1.00 89.88 96 ILE A CA 1
ATOM 774 C C . ILE A 1 96 ? 7.202 -6.170 -5.755 1.00 89.88 96 ILE A C 1
ATOM 776 O O . ILE A 1 96 ? 6.604 -5.564 -4.871 1.00 89.88 96 ILE A O 1
ATOM 780 N N . ALA A 1 97 ? 7.537 -7.461 -5.649 1.00 93.06 97 ALA A N 1
ATOM 781 C CA . ALA A 1 97 ? 7.207 -8.280 -4.484 1.00 93.06 97 ALA A CA 1
ATOM 782 C C . ALA A 1 97 ? 7.765 -7.681 -3.183 1.00 93.06 97 ALA A C 1
ATOM 784 O O . ALA A 1 97 ? 7.047 -7.592 -2.188 1.00 93.06 97 ALA A O 1
ATOM 785 N N . TYR A 1 98 ? 9.012 -7.206 -3.203 1.00 92.38 98 TYR A N 1
ATOM 786 C CA . TYR A 1 98 ? 9.630 -6.543 -2.058 1.00 92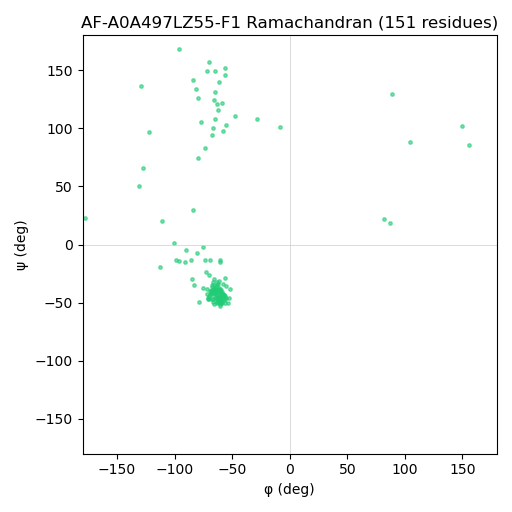.38 98 TYR A CA 1
ATOM 787 C C . TYR A 1 98 ? 8.882 -5.264 -1.652 1.00 92.38 98 TYR A C 1
ATOM 789 O O . TYR A 1 98 ? 8.588 -5.073 -0.468 1.00 92.38 98 TYR A O 1
ATOM 797 N N . ILE A 1 99 ? 8.534 -4.412 -2.621 1.00 90.06 99 ILE A N 1
ATOM 798 C CA . ILE A 1 99 ? 7.831 -3.142 -2.398 1.00 90.06 99 ILE A CA 1
ATOM 799 C C . ILE A 1 99 ? 6.429 -3.372 -1.832 1.00 90.06 99 ILE A C 1
ATOM 801 O O . ILE A 1 99 ? 6.044 -2.692 -0.883 1.00 90.06 99 ILE A O 1
ATOM 805 N N . ILE A 1 100 ? 5.665 -4.314 -2.396 1.00 94.06 100 ILE A N 1
ATOM 806 C CA . ILE A 1 100 ? 4.259 -4.535 -2.022 1.00 94.06 100 ILE A CA 1
ATOM 807 C C . ILE A 1 100 ? 4.086 -5.459 -0.814 1.00 94.06 100 ILE A C 1
ATOM 809 O O . ILE A 1 100 ? 2.998 -5.504 -0.247 1.00 94.06 100 ILE A O 1
ATOM 813 N N . ALA A 1 101 ? 5.122 -6.183 -0.390 1.00 94.69 101 ALA A N 1
ATOM 814 C CA . ALA A 1 101 ? 5.038 -7.106 0.740 1.00 94.69 101 ALA A CA 1
ATOM 815 C C . ALA A 1 101 ? 4.448 -6.499 2.035 1.00 94.69 101 ALA A C 1
ATOM 817 O O . ALA A 1 101 ? 3.619 -7.175 2.638 1.00 94.69 101 ALA A O 1
ATOM 818 N N . PRO A 1 102 ? 4.713 -5.231 2.436 1.00 95.19 102 PRO A N 1
ATOM 819 C CA . PRO A 1 102 ? 4.050 -4.641 3.601 1.00 95.19 102 PRO A CA 1
ATOM 820 C C . PRO A 1 102 ? 2.532 -4.552 3.445 1.00 95.19 102 PRO A C 1
ATOM 822 O O . PRO A 1 102 ? 1.820 -4.627 4.441 1.00 95.19 102 PRO A O 1
ATOM 825 N N . LEU A 1 103 ? 2.038 -4.366 2.213 1.00 94.06 103 LEU A N 1
ATOM 826 C CA . LEU A 1 103 ? 0.607 -4.407 1.935 1.00 94.06 103 LEU A CA 1
ATOM 827 C C . LEU A 1 103 ? 0.096 -5.832 2.051 1.00 94.06 103 LEU A C 1
ATOM 829 O O . LEU A 1 103 ? -0.918 -6.012 2.688 1.00 94.06 103 LEU A O 1
ATOM 833 N N . ILE A 1 104 ? 0.767 -6.835 1.484 1.00 93.81 104 ILE A N 1
ATOM 834 C CA . ILE A 1 104 ? 0.294 -8.233 1.515 1.00 93.81 104 ILE A CA 1
ATOM 835 C C . ILE A 1 104 ? 0.268 -8.798 2.943 1.00 93.81 104 ILE A C 1
ATOM 837 O O . ILE A 1 104 ? -0.672 -9.490 3.316 1.00 93.81 104 ILE A O 1
ATOM 841 N N . GLU A 1 105 ? 1.292 -8.501 3.740 1.00 94.50 105 GLU A N 1
ATOM 842 C CA . GLU A 1 105 ? 1.452 -9.010 5.109 1.00 94.50 105 GLU A CA 1
ATOM 843 C C . GLU A 1 105 ? 0.501 -8.345 6.116 1.00 94.50 105 GLU A C 1
ATOM 845 O O . GLU A 1 105 ? 0.369 -8.802 7.252 1.00 94.50 105 GLU A O 1
ATOM 850 N N . TYR A 1 106 ? -0.136 -7.238 5.733 1.00 94.81 106 TYR A N 1
ATOM 851 C CA . TYR A 1 106 ? -0.998 -6.47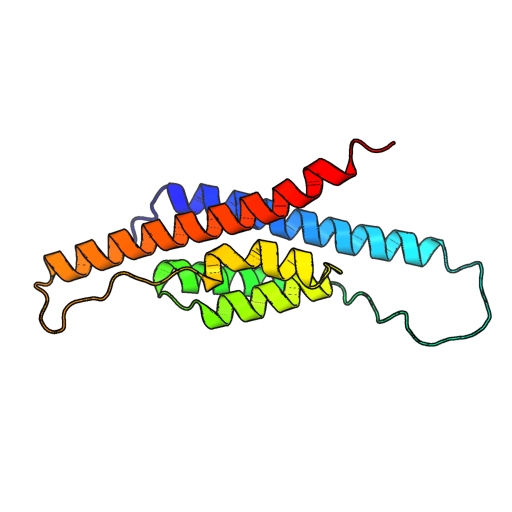5 6.616 1.00 94.81 106 TYR A CA 1
ATOM 852 C C . TYR A 1 106 ? -2.408 -7.070 6.716 1.00 94.81 106 TYR A C 1
ATOM 854 O O . TYR A 1 106 ? -3.059 -7.323 5.705 1.00 94.81 106 TYR A O 1
ATOM 862 N N . GLU A 1 107 ? -2.909 -7.185 7.949 1.00 94.25 107 GLU A N 1
ATOM 863 C CA . GLU A 1 107 ? -4.310 -7.481 8.256 1.00 94.25 107 GLU A CA 1
ATOM 864 C C . GLU A 1 107 ? -4.844 -6.458 9.274 1.00 94.25 107 GLU A C 1
ATOM 866 O O . GLU A 1 107 ? -4.181 -6.103 10.260 1.00 94.25 107 GLU A O 1
ATOM 871 N N . ASP A 1 108 ? -6.062 -5.974 9.035 1.00 94.50 108 ASP A N 1
ATOM 872 C CA . ASP A 1 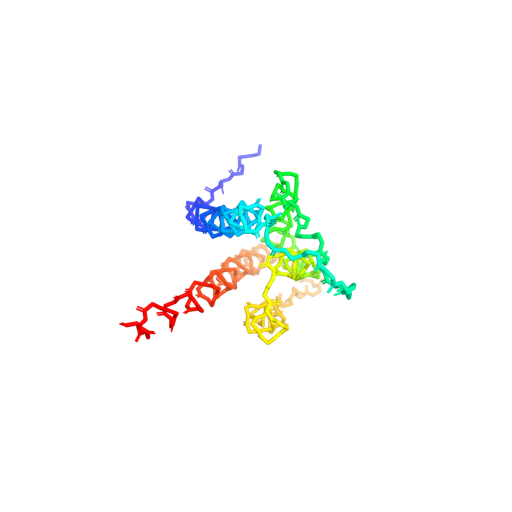108 ? -6.772 -5.105 9.966 1.00 94.50 108 ASP A CA 1
ATOM 873 C C . ASP A 1 108 ? -7.110 -5.821 11.280 1.00 94.50 108 ASP A C 1
ATOM 875 O O . ASP A 1 108 ? -7.422 -7.010 11.331 1.00 94.50 108 ASP A O 1
ATOM 879 N N . GLU A 1 109 ? -7.159 -5.055 12.371 1.00 93.12 109 GLU A N 1
ATOM 880 C CA . GLU A 1 109 ? -7.712 -5.561 13.624 1.00 93.12 109 GLU A CA 1
ATOM 881 C C . GLU A 1 109 ? -9.212 -5.837 13.448 1.00 93.12 109 GLU A C 1
ATOM 883 O O . GLU A 1 109 ? -9.978 -4.944 13.061 1.00 93.12 109 GLU A O 1
ATOM 888 N N . LYS A 1 110 ? -9.628 -7.076 13.736 1.00 91.38 110 LYS A N 1
ATOM 889 C CA . LYS A 1 110 ? -11.016 -7.519 13.583 1.00 91.38 110 LYS A CA 1
ATOM 890 C C . LYS A 1 110 ? -11.929 -6.757 14.536 1.00 91.38 110 LYS A C 1
ATOM 892 O O . LYS A 1 110 ? -11.675 -6.656 15.735 1.00 91.38 110 LYS A O 1
ATOM 897 N N . ILE A 1 111 ? -13.028 -6.244 13.995 1.00 87.94 111 ILE A N 1
ATOM 898 C CA . ILE A 1 111 ? -14.070 -5.601 14.789 1.00 87.94 111 ILE A CA 1
ATOM 899 C C . ILE A 1 111 ? -14.933 -6.713 15.416 1.00 87.94 111 ILE A C 1
ATOM 901 O O . ILE A 1 111 ? -15.429 -7.564 14.676 1.00 87.94 111 ILE A O 1
ATOM 905 N N . PRO A 1 112 ? -15.137 -6.728 16.749 1.00 87.38 112 PRO A N 1
ATOM 906 C CA . PRO A 1 112 ? -16.047 -7.675 17.395 1.00 87.38 112 PRO A CA 1
ATOM 907 C C . PRO A 1 112 ? -17.459 -7.588 16.803 1.00 87.38 112 PRO A C 1
ATOM 909 O O . PRO A 1 112 ? -17.865 -6.513 16.374 1.00 87.38 112 PRO A O 1
ATOM 912 N N . LEU A 1 113 ? -18.231 -8.681 16.826 1.00 84.00 113 LEU A N 1
ATOM 913 C CA . LEU A 1 113 ? -19.573 -8.726 16.216 1.00 84.00 113 LEU A CA 1
ATOM 914 C C . LEU A 1 113 ? -20.581 -7.758 16.860 1.00 84.00 113 LEU A C 1
ATOM 916 O O . LEU A 1 113 ? -21.431 -7.208 16.165 1.00 84.00 113 LEU A O 1
ATOM 920 N N . LEU A 1 114 ? -20.466 -7.506 18.168 1.00 85.38 114 LEU A N 1
ATOM 921 C CA . LEU A 1 114 ? -21.344 -6.602 18.924 1.00 85.38 114 LEU A CA 1
ATOM 922 C C . LEU A 1 114 ? -20.523 -5.559 19.702 1.00 85.38 114 LEU A C 1
ATOM 924 O O . LEU A 1 114 ? -20.479 -5.581 20.933 1.00 85.38 114 LEU A O 1
ATOM 928 N N . PRO A 1 115 ? -19.811 -4.654 19.013 1.00 82.62 115 PRO A N 1
ATOM 929 C CA . PRO A 1 115 ? -18.972 -3.677 19.673 1.00 82.62 115 PRO A CA 1
ATOM 930 C C . PRO A 1 115 ? -19.821 -2.479 20.103 1.00 82.62 115 PRO A C 1
ATOM 932 O O . PRO A 1 115 ? -20.656 -1.975 19.347 1.00 82.62 115 PRO A O 1
ATOM 935 N N . LEU A 1 116 ? -19.532 -1.930 21.283 1.00 91.56 116 LEU A N 1
ATOM 936 C CA . LEU A 1 116 ? -19.994 -0.582 21.610 1.00 91.56 116 LEU A CA 1
ATOM 937 C C . LEU A 1 116 ? -19.486 0.404 20.543 1.00 91.56 116 LEU A C 1
ATOM 939 O O . LEU A 1 116 ? -18.372 0.267 20.026 1.00 91.56 116 LEU A O 1
ATOM 943 N N . SER A 1 117 ? -20.278 1.430 20.229 1.00 88.94 117 SER A N 1
ATOM 944 C CA . SER A 1 117 ? -19.964 2.406 19.171 1.00 88.94 117 SER A CA 1
ATOM 945 C C . SER A 1 117 ? -18.599 3.086 19.365 1.00 88.94 117 SER A C 1
ATOM 947 O O . SER A 1 117 ? -17.868 3.320 18.398 1.00 88.94 117 SER A O 1
ATOM 949 N N . SER A 1 118 ? -18.212 3.341 20.617 1.00 88.44 118 SER A N 1
ATOM 950 C CA . SER A 1 118 ? -16.909 3.894 20.999 1.00 88.44 118 SER A CA 1
ATOM 951 C C . SER A 1 118 ? -15.750 2.932 20.720 1.00 88.44 118 SER A C 1
ATOM 953 O O . SER A 1 118 ? -14.705 3.361 20.226 1.00 88.44 118 SER A O 1
ATOM 955 N N . ILE A 1 119 ? -15.943 1.634 20.979 1.00 90.44 119 ILE A N 1
ATOM 956 C CA . ILE A 1 119 ? -14.963 0.574 20.711 1.00 90.44 119 ILE A CA 1
ATOM 957 C C . ILE A 1 119 ? -14.775 0.430 19.203 1.00 90.44 119 ILE A C 1
ATOM 959 O O . ILE A 1 119 ? -13.645 0.513 18.725 1.00 90.44 119 ILE A O 1
ATOM 963 N N . LYS A 1 120 ? -15.874 0.333 18.442 1.00 90.38 120 LYS A N 1
ATOM 964 C CA . LYS A 1 120 ? -15.835 0.285 16.973 1.00 90.38 120 LYS A CA 1
ATOM 965 C C . LYS A 1 120 ? -15.049 1.466 16.402 1.00 90.38 120 LYS A C 1
ATOM 967 O O . LYS A 1 120 ? -14.117 1.274 15.627 1.00 90.38 120 LYS A O 1
ATOM 972 N N . ARG A 1 121 ? -15.370 2.691 16.837 1.00 89.56 121 ARG A N 1
ATOM 973 C CA . ARG A 1 121 ? -14.686 3.912 16.382 1.00 89.56 121 ARG A CA 1
ATOM 974 C C . ARG A 1 121 ? -13.195 3.906 16.729 1.00 89.56 121 ARG A C 1
ATOM 976 O O . ARG A 1 121 ? -12.379 4.346 15.922 1.00 89.56 121 ARG A O 1
ATOM 983 N N . ARG A 1 122 ? -12.826 3.412 17.915 1.00 92.12 122 ARG A N 1
ATOM 984 C CA . ARG A 1 122 ? -11.424 3.305 18.344 1.00 92.12 122 ARG A CA 1
ATOM 985 C C . ARG A 1 122 ? -10.644 2.313 17.478 1.00 92.12 122 ARG A C 1
ATOM 987 O O . ARG A 1 122 ? -9.543 2.657 17.052 1.00 92.12 122 ARG A O 1
ATOM 994 N N . ILE A 1 123 ? -11.216 1.140 17.195 1.00 92.25 123 ILE A N 1
ATOM 995 C CA . ILE A 1 123 ? -10.599 0.117 16.334 1.00 92.25 123 ILE A CA 1
ATOM 996 C C . ILE A 1 123 ? -10.422 0.663 14.916 1.00 92.25 123 ILE A C 1
ATOM 998 O O . ILE A 1 123 ? -9.308 0.656 14.404 1.00 92.25 123 ILE A O 1
ATOM 1002 N N . MET A 1 124 ? -11.465 1.258 14.326 1.00 91.06 124 MET A N 1
ATOM 1003 C CA . MET A 1 124 ? -11.376 1.867 12.991 1.00 91.06 124 MET A CA 1
ATOM 1004 C C . MET A 1 124 ? -10.271 2.929 12.911 1.00 91.06 124 MET A C 1
ATOM 1006 O O . MET A 1 124 ? -9.472 2.925 11.980 1.00 91.06 124 MET A O 1
ATOM 1010 N N . LYS A 1 125 ? -10.167 3.809 13.917 1.00 90.50 125 LYS A N 1
ATOM 1011 C CA . LYS A 1 125 ? -9.110 4.832 13.968 1.00 90.50 125 LYS A CA 1
ATOM 1012 C C . LYS A 1 125 ? -7.710 4.219 14.081 1.00 90.50 125 LYS A C 1
ATOM 1014 O O . LYS A 1 125 ? -6.760 4.767 13.526 1.00 90.50 125 LYS A O 1
ATOM 1019 N N . ARG A 1 126 ? -7.562 3.116 14.819 1.00 92.19 126 ARG A N 1
ATOM 1020 C CA . ARG A 1 126 ? -6.288 2.395 14.938 1.00 92.19 126 ARG A CA 1
ATOM 1021 C C . ARG A 1 126 ? -5.920 1.706 13.623 1.00 92.19 126 ARG A C 1
ATOM 1023 O O . ARG A 1 126 ? -4.772 1.828 13.213 1.00 92.19 126 ARG A O 1
ATOM 1030 N N . ASN A 1 127 ? -6.876 1.059 12.960 1.00 94.12 127 ASN A N 1
ATOM 1031 C CA . ASN A 1 127 ? -6.677 0.437 11.651 1.00 94.12 127 ASN A CA 1
ATOM 1032 C C . ASN A 1 127 ? -6.254 1.474 10.610 1.00 94.12 127 ASN A C 1
ATOM 1034 O O . ASN A 1 127 ? -5.196 1.325 10.018 1.00 94.12 127 ASN A O 1
ATOM 1038 N N . MET A 1 128 ? -6.962 2.601 10.504 1.00 92.38 128 MET A N 1
ATOM 1039 C CA . MET A 1 128 ? -6.587 3.696 9.597 1.00 92.38 128 MET A CA 1
ATOM 1040 C C . MET A 1 128 ? -5.129 4.154 9.791 1.00 92.38 128 MET A C 1
ATOM 1042 O O . MET A 1 128 ? -4.377 4.260 8.827 1.00 92.38 128 MET A O 1
ATOM 1046 N N . LYS A 1 129 ? -4.689 4.347 11.044 1.00 91.31 129 LYS A N 1
ATOM 1047 C CA . LYS A 1 129 ? -3.290 4.702 11.345 1.00 91.31 129 LYS A CA 1
ATOM 1048 C C . LYS A 1 129 ? -2.290 3.616 10.944 1.00 91.31 129 LYS A C 1
ATOM 1050 O O . LYS A 1 129 ? -1.206 3.936 10.470 1.00 91.31 129 LYS A O 1
ATOM 1055 N N . LYS A 1 130 ? -2.629 2.343 11.156 1.00 93.50 130 LYS A N 1
ATOM 1056 C CA . LYS A 1 130 ? -1.777 1.221 10.741 1.00 93.50 130 LYS A CA 1
ATOM 1057 C C . LYS A 1 130 ? -1.673 1.150 9.214 1.00 93.50 130 LYS A C 1
ATOM 1059 O O . LYS A 1 130 ? -0.576 0.979 8.703 1.00 93.50 130 LYS A O 1
ATOM 1064 N N . ARG A 1 131 ? -2.774 1.362 8.487 1.00 92.69 131 ARG A N 1
ATOM 1065 C CA . ARG A 1 131 ? -2.790 1.435 7.015 1.00 92.69 131 ARG A CA 1
ATOM 1066 C C . ARG A 1 131 ? -1.900 2.566 6.488 1.00 92.69 131 ARG A C 1
ATOM 1068 O O . ARG A 1 131 ? -1.113 2.351 5.573 1.00 92.69 131 ARG A O 1
ATOM 1075 N N . GLU A 1 132 ? -1.952 3.745 7.112 1.00 90.19 132 GLU A N 1
ATOM 1076 C CA . GLU A 1 132 ? -1.024 4.853 6.831 1.00 90.19 132 GLU A CA 1
ATOM 1077 C C . GLU A 1 132 ? 0.451 4.446 7.033 1.00 90.19 132 GLU A C 1
ATOM 1079 O O . GLU A 1 132 ? 1.312 4.763 6.213 1.00 90.19 132 GLU A O 1
ATOM 1084 N N . GLU A 1 133 ? 0.758 3.720 8.110 1.00 91.44 133 GLU A N 1
ATOM 1085 C CA . GLU A 1 133 ? 2.111 3.217 8.380 1.00 91.44 133 GLU A CA 1
ATOM 1086 C C . GLU A 1 133 ? 2.565 2.172 7.351 1.00 91.44 133 GLU A C 1
ATOM 1088 O O . GLU A 1 133 ? 3.718 2.187 6.921 1.00 91.44 133 GLU A O 1
ATOM 1093 N N . VAL A 1 134 ? 1.662 1.289 6.92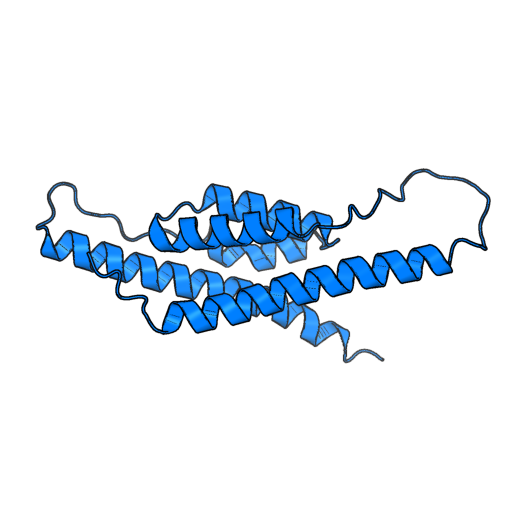0 1.00 93.62 134 VAL A N 1
ATOM 1094 C CA . VAL A 1 134 ? 1.926 0.304 5.864 1.00 93.62 134 VAL A CA 1
ATOM 1095 C C . VAL A 1 134 ? 2.297 1.000 4.560 1.00 93.62 134 VAL A C 1
ATOM 1097 O O . VAL A 1 134 ? 3.314 0.656 3.961 1.00 93.62 134 VAL A O 1
ATOM 1100 N N . LEU A 1 135 ? 1.542 2.024 4.151 1.00 88.94 135 LEU A N 1
ATOM 1101 C CA . LEU A 1 135 ? 1.876 2.818 2.964 1.00 88.94 135 LEU A CA 1
ATOM 1102 C C . LEU A 1 135 ? 3.240 3.495 3.086 1.00 88.94 135 LEU A C 1
ATOM 1104 O O . LEU A 1 135 ? 3.998 3.515 2.119 1.00 88.94 135 LEU A O 1
ATOM 1108 N N . ARG A 1 136 ? 3.587 4.004 4.274 1.00 86.62 136 ARG A N 1
ATOM 1109 C CA . ARG A 1 136 ? 4.921 4.565 4.510 1.00 86.62 136 ARG A CA 1
ATOM 1110 C C . ARG A 1 136 ? 6.012 3.522 4.270 1.00 86.62 136 ARG A C 1
ATOM 1112 O O . ARG A 1 136 ? 6.939 3.801 3.526 1.00 86.62 136 ARG A O 1
ATOM 1119 N N . LYS A 1 137 ? 5.851 2.300 4.790 1.00 88.94 137 LYS A N 1
ATOM 1120 C CA . LYS A 1 137 ? 6.803 1.197 4.554 1.00 88.94 137 LYS A CA 1
ATOM 1121 C C . LYS A 1 137 ? 6.934 0.845 3.072 1.00 88.94 137 LYS A C 1
ATOM 1123 O O . LYS A 1 137 ? 8.035 0.547 2.623 1.00 88.94 137 LYS A O 1
ATOM 1128 N N . VAL A 1 138 ? 5.839 0.883 2.311 1.00 88.88 138 VAL A N 1
ATOM 1129 C CA . VAL A 1 138 ? 5.868 0.676 0.850 1.00 88.88 138 VAL A CA 1
ATOM 1130 C C . VAL A 1 138 ? 6.711 1.755 0.167 1.00 88.88 138 VAL A C 1
ATOM 1132 O O . VAL A 1 138 ? 7.578 1.430 -0.642 1.00 88.88 138 VAL A O 1
ATOM 1135 N N . ILE A 1 139 ? 6.492 3.028 0.515 1.00 83.62 139 ILE A N 1
ATOM 1136 C CA . ILE A 1 139 ? 7.260 4.163 -0.021 1.00 83.62 139 ILE A CA 1
ATOM 1137 C C . ILE A 1 139 ? 8.740 4.033 0.362 1.00 83.62 139 ILE A C 1
ATOM 1139 O O . ILE A 1 139 ? 9.613 4.152 -0.499 1.00 83.62 139 ILE A O 1
ATOM 1143 N N . ASP A 1 140 ? 9.028 3.722 1.625 1.00 82.88 140 ASP A N 1
ATOM 1144 C CA . ASP A 1 140 ? 10.390 3.541 2.127 1.00 82.88 140 ASP A CA 1
ATOM 1145 C C . ASP A 1 140 ? 11.104 2.429 1.347 1.00 82.88 140 ASP A C 1
ATOM 1147 O O . ASP A 1 140 ? 12.157 2.666 0.765 1.00 82.88 140 ASP A O 1
ATOM 1151 N N . ARG A 1 141 ? 10.490 1.249 1.194 1.00 87.50 141 ARG A N 1
ATOM 1152 C CA . ARG A 1 141 ? 11.064 0.151 0.394 1.00 87.50 141 ARG A CA 1
ATOM 1153 C C . ARG A 1 141 ? 11.319 0.552 -1.057 1.00 87.50 141 ARG A C 1
ATOM 1155 O O . ARG A 1 141 ? 12.375 0.248 -1.614 1.00 87.50 141 ARG A O 1
ATOM 1162 N N . ALA A 1 142 ? 10.378 1.261 -1.671 1.00 81.06 142 ALA A N 1
ATOM 1163 C CA . ALA A 1 142 ? 10.501 1.674 -3.061 1.00 81.06 142 ALA A CA 1
ATOM 1164 C C . ALA A 1 142 ? 11.570 2.762 -3.280 1.00 81.06 142 ALA A C 1
ATOM 1166 O O . ALA A 1 142 ? 12.143 2.850 -4.372 1.00 81.06 142 ALA A O 1
ATOM 1167 N N . THR A 1 143 ? 11.855 3.566 -2.251 1.00 76.62 143 THR A N 1
ATOM 1168 C CA . THR A 1 143 ? 12.945 4.553 -2.241 1.00 76.62 143 THR A CA 1
ATOM 1169 C C . THR A 1 143 ? 14.295 3.938 -1.869 1.00 76.62 143 THR A C 1
ATOM 1171 O O . THR A 1 143 ? 15.299 4.319 -2.466 1.00 76.62 143 THR A O 1
ATOM 1174 N N . SER A 1 144 ? 14.352 2.941 -0.980 1.00 77.75 144 SER A N 1
ATOM 1175 C CA . SER A 1 144 ? 15.591 2.230 -0.625 1.00 77.75 144 SER A CA 1
ATOM 1176 C C . SER A 1 144 ? 16.217 1.504 -1.815 1.00 77.75 144 SER A C 1
ATOM 1178 O O . SER A 1 144 ? 17.432 1.555 -1.987 1.00 77.75 144 SER A O 1
ATOM 1180 N N . LEU A 1 145 ? 15.401 0.926 -2.704 1.00 71.56 145 LEU A N 1
ATOM 1181 C CA . LEU A 1 145 ? 15.883 0.315 -3.953 1.00 71.56 145 LEU A CA 1
ATOM 1182 C C . LEU A 1 145 ? 16.597 1.309 -4.892 1.00 71.56 145 LEU A C 1
ATOM 1184 O O . LEU A 1 145 ? 17.294 0.898 -5.813 1.00 71.56 145 LEU A O 1
ATOM 1188 N N . ARG A 1 146 ? 16.461 2.624 -4.669 1.00 54.28 146 ARG A N 1
ATOM 1189 C CA . ARG A 1 146 ? 17.187 3.667 -5.410 1.00 54.28 146 ARG A CA 1
ATOM 1190 C C . ARG A 1 146 ? 18.578 3.949 -4.830 1.00 54.28 146 ARG A C 1
ATOM 1192 O O . ARG A 1 146 ? 19.458 4.351 -5.583 1.00 54.28 146 ARG A O 1
ATOM 1199 N N . GLY A 1 147 ? 18.776 3.767 -3.522 1.00 49.00 147 GLY A N 1
ATOM 1200 C CA . GLY A 1 147 ? 20.034 4.095 -2.838 1.00 49.00 147 GLY A CA 1
ATOM 1201 C C . GLY A 1 147 ? 21.211 3.216 -3.267 1.00 49.00 147 GLY A C 1
ATOM 1202 O O . GLY A 1 147 ? 22.326 3.708 -3.359 1.00 49.00 147 GLY A O 1
ATOM 1203 N N . GLY A 1 148 ? 20.953 1.953 -3.621 1.00 40.91 148 GLY A N 1
ATOM 1204 C CA . GLY A 1 148 ? 21.992 1.007 -4.049 1.00 40.91 148 GLY A CA 1
ATOM 1205 C C . GLY A 1 148 ? 22.455 1.138 -5.505 1.00 40.91 148 GLY A C 1
ATOM 1206 O O . GLY A 1 148 ? 23.404 0.470 -5.888 1.00 40.91 148 GLY A O 1
ATOM 1207 N N . ILE A 1 149 ? 21.810 1.974 -6.330 1.00 44.03 149 ILE A N 1
ATOM 1208 C CA . ILE A 1 149 ? 22.166 2.129 -7.758 1.00 44.03 149 ILE A CA 1
ATOM 1209 C C . ILE A 1 149 ? 23.207 3.249 -7.967 1.00 44.03 149 ILE A C 1
ATOM 1211 O O . ILE A 1 149 ? 23.842 3.310 -9.013 1.00 44.03 149 ILE A O 1
ATOM 1215 N N . ASN A 1 150 ? 23.430 4.117 -6.973 1.00 38.47 150 ASN A N 1
ATOM 1216 C CA . ASN A 1 150 ? 24.302 5.292 -7.105 1.00 38.47 150 ASN A CA 1
ATOM 1217 C C . ASN A 1 150 ? 25.714 5.132 -6.499 1.00 38.47 150 ASN A C 1
ATOM 1219 O O . ASN A 1 150 ? 26.483 6.084 -6.562 1.00 38.47 150 ASN A O 1
ATOM 1223 N N . GLU A 1 151 ? 26.069 3.974 -5.930 1.00 33.88 151 GLU A N 1
ATOM 1224 C CA . GLU A 1 151 ? 27.396 3.733 -5.318 1.00 33.88 151 GLU A CA 1
ATOM 1225 C C . GLU A 1 151 ? 28.260 2.733 -6.108 1.00 33.88 151 GLU A C 1
ATOM 1227 O O . GLU A 1 151 ? 29.192 2.133 -5.580 1.00 33.88 151 GLU A O 1
ATOM 1232 N N . SER A 1 152 ? 27.957 2.513 -7.387 1.00 35.31 152 SER A N 1
ATOM 1233 C CA . SER A 1 152 ? 28.727 1.609 -8.254 1.00 35.31 152 SER A CA 1
ATOM 1234 C C . SER A 1 152 ? 29.082 2.267 -9.584 1.00 35.31 152 SER A C 1
ATOM 1236 O O . SER A 1 152 ? 28.845 1.690 -10.644 1.00 35.31 152 SER A O 1
ATOM 1238 N N . SER A 1 153 ? 29.644 3.475 -9.503 1.00 32.69 153 SER A N 1
ATOM 1239 C CA . SER A 1 153 ? 30.322 4.159 -10.608 1.00 32.69 153 SER A CA 1
ATOM 1240 C C . SER A 1 153 ? 31.623 4.776 -10.126 1.00 32.69 153 SER A C 1
ATOM 1242 O O . SER A 1 153 ? 31.590 5.414 -9.050 1.00 32.69 153 SER A O 1
#

pLDDT: mean 71.99, std 20.88, range [32.44, 95.19]

Radius of gyration: 19.26 Å; Cα contacts (8 Å, |Δi|>4): 84; chains: 1; bounding box: 52×28×60 Å

Nearest PDB structures (foldseek):
  3jbi-assembly1_V  TM=2.464E-01  e=2.668E+00  Gallus gallus
  5wp3-assembly1_B  TM=3.087E-01  e=4.910E+00  synthetic construct

Mean predicted aligned error: 13.12 Å

Foldseek 3Di:
DDPPPPPLVVVLCVLLCVLLVVLLVLLVVVVVVVVVVPVDDPDDDDDPPPLPNCDVVLVVLLVVCLVCCLQPVNLVVNLVSQLVSVVSSVDDPVLSCQLCVLSVVDDADDDDPDDDPVSNVVSSVVRSVSSSVSSVSSSVSSVVVVVVVPPPD